Protein AF-G9KV97-F1 (afdb_monomer)

Organism: Mustela putorius furo (NCBI:txid9669)

Sequence (91 aa):
WQVTDMNRLHRFLCFGSEGGTYYIKEQKLGLENAEALIRLIEDGRGCEVIQEIKSFSQEGRTAKQEPMLFALAICSQCSDICSQCSDISTK

pLDDT: mean 89.25, std 14.86, range [38.44, 98.31]

Mean predicted aligned error: 4.91 Å

InterPro domains:
  IPR008858 TROVE domain [PS50988] (1-91)
  IPR036465 von Willebrand factor A-like domain superfamily [G3DSA:3.40.50.410] (4-87)
  IPR037214 TROVE domain superfamily [SSF140864] (1-80)
  IPR040322 RNA-binding protein RO60 [PTHR14202] (1-81)

Structure (mmCIF, N/CA/C/O backbone):
data_AF-G9KV97-F1
#
_entry.id   AF-G9KV97-F1
#
loop_
_atom_site.group_PDB
_atom_site.id
_atom_site.type_symbol
_atom_site.label_atom_id
_atom_site.label_alt_id
_atom_site.label_comp_id
_atom_site.label_asym_id
_atom_site.label_entity_id
_atom_site.label_seq_id
_atom_site.pdbx_PDB_ins_code
_atom_site.Cartn_x
_atom_site.Cartn_y
_atom_site.Cartn_z
_atom_site.occupancy
_atom_site.B_iso_or_equiv
_atom_site.auth_seq_id
_atom_site.auth_comp_id
_atom_site.auth_asym_id
_atom_site.auth_atom_id
_atom_site.pdbx_PDB_model_num
ATOM 1 N N . TRP A 1 1 ? -7.942 -8.937 -14.419 1.00 75.81 1 TRP A N 1
ATOM 2 C CA . TRP A 1 1 ? -8.697 -8.148 -13.425 1.00 75.81 1 TRP A CA 1
ATOM 3 C C . TRP A 1 1 ? -7.747 -7.253 -12.651 1.00 75.81 1 TRP A C 1
ATOM 5 O O . TRP A 1 1 ? -6.603 -7.650 -12.452 1.00 75.81 1 TRP A O 1
ATOM 15 N N . GLN A 1 2 ? -8.206 -6.066 -12.251 1.00 90.00 2 GLN A N 1
ATOM 16 C CA . GLN A 1 2 ? -7.457 -5.179 -11.359 1.00 90.00 2 GLN A CA 1
ATOM 17 C C . GLN A 1 2 ? -7.346 -5.834 -9.974 1.00 90.00 2 GLN A C 1
ATOM 19 O O . GLN A 1 2 ? -8.297 -6.458 -9.505 1.00 90.00 2 GLN A O 1
ATOM 24 N N . VAL A 1 3 ? -6.183 -5.725 -9.336 1.00 94.94 3 VAL A N 1
ATOM 25 C CA . VAL A 1 3 ? -5.972 -6.217 -7.966 1.00 94.94 3 VAL A CA 1
ATOM 26 C C . VAL A 1 3 ? -6.595 -5.229 -6.981 1.00 94.94 3 VAL A C 1
ATOM 28 O O . VAL A 1 3 ? -6.558 -4.027 -7.224 1.00 94.94 3 VAL A O 1
ATOM 31 N N . THR A 1 4 ? -7.171 -5.728 -5.885 1.00 97.31 4 THR A N 1
ATOM 32 C CA . THR A 1 4 ? -7.731 -4.879 -4.822 1.00 97.31 4 THR A CA 1
ATOM 33 C C . THR A 1 4 ? -6.639 -4.055 -4.142 1.00 97.31 4 THR A C 1
ATOM 35 O O . THR A 1 4 ? -5.495 -4.505 -4.041 1.00 97.31 4 THR A O 1
ATOM 38 N N . ASP A 1 5 ? -6.985 -2.880 -3.617 1.00 97.94 5 ASP A N 1
ATOM 39 C CA . ASP A 1 5 ? -5.994 -2.007 -2.976 1.00 97.94 5 ASP A CA 1
ATOM 40 C C . ASP A 1 5 ? -5.343 -2.666 -1.744 1.00 97.94 5 ASP A C 1
ATOM 42 O O . ASP A 1 5 ? -4.145 -2.506 -1.534 1.00 97.94 5 ASP A O 1
ATOM 46 N N . MET A 1 6 ? -6.063 -3.519 -1.002 1.00 97.75 6 MET A N 1
ATOM 47 C CA . MET A 1 6 ? -5.483 -4.267 0.128 1.00 97.75 6 MET A CA 1
ATOM 48 C C . MET A 1 6 ? -4.422 -5.284 -0.322 1.00 97.75 6 MET A C 1
ATOM 50 O O . MET A 1 6 ? -3.321 -5.340 0.218 1.00 97.75 6 MET A O 1
ATOM 54 N N . ASN A 1 7 ? -4.700 -6.040 -1.388 1.00 97.81 7 ASN A N 1
ATOM 55 C CA . ASN A 1 7 ? -3.703 -6.943 -1.965 1.00 97.81 7 ASN A CA 1
ATOM 56 C C . ASN A 1 7 ? -2.523 -6.167 -2.570 1.00 97.81 7 ASN A C 1
ATOM 58 O O . ASN A 1 7 ? -1.399 -6.673 -2.621 1.00 97.81 7 ASN A O 1
ATOM 62 N N . ARG A 1 8 ? -2.760 -4.941 -3.051 1.00 97.81 8 ARG A N 1
ATOM 63 C CA . ARG A 1 8 ? -1.697 -4.052 -3.519 1.00 97.81 8 ARG A CA 1
ATOM 64 C C . ARG A 1 8 ? -0.821 -3.568 -2.363 1.00 97.81 8 ARG A C 1
ATOM 66 O O . ARG A 1 8 ? 0.398 -3.603 -2.513 1.00 97.81 8 ARG A O 1
ATOM 73 N N . LEU A 1 9 ? -1.410 -3.212 -1.221 1.00 97.94 9 LEU A N 1
ATOM 74 C CA . LEU A 1 9 ? -0.682 -2.897 0.009 1.00 97.94 9 LEU A CA 1
ATOM 75 C C . LEU A 1 9 ? 0.222 -4.062 0.420 1.00 97.94 9 LEU A C 1
ATOM 77 O O . LEU A 1 9 ? 1.417 -3.857 0.595 1.00 97.94 9 LEU A O 1
ATOM 81 N N . HIS A 1 10 ? -0.291 -5.295 0.483 1.00 97.62 10 HIS A N 1
ATOM 82 C CA . HIS A 1 10 ? 0.537 -6.465 0.814 1.00 97.62 10 HIS A CA 1
ATOM 83 C C . HIS A 1 10 ? 1.733 -6.630 -0.126 1.00 97.62 10 HIS A C 1
ATOM 85 O O . HIS A 1 10 ? 2.849 -6.880 0.323 1.00 97.62 10 HIS A O 1
ATOM 91 N N . ARG A 1 11 ? 1.531 -6.441 -1.436 1.00 97.44 11 ARG A N 1
ATOM 92 C CA . ARG A 1 11 ? 2.632 -6.478 -2.413 1.00 97.44 11 ARG A CA 1
ATOM 93 C C . ARG A 1 11 ? 3.643 -5.371 -2.168 1.00 97.44 11 ARG A C 1
ATOM 95 O O . ARG A 1 11 ? 4.839 -5.627 -2.250 1.00 97.44 11 ARG A O 1
ATOM 102 N N . PHE A 1 12 ? 3.171 -4.166 -1.873 1.00 98.00 12 PHE A N 1
ATOM 103 C CA . PHE A 1 12 ? 4.043 -3.049 -1.556 1.00 98.00 12 PHE A CA 1
ATOM 104 C C . PHE A 1 12 ? 4.860 -3.315 -0.284 1.00 98.00 12 PHE A C 1
ATOM 106 O O . PHE A 1 12 ? 6.065 -3.099 -0.300 1.00 98.00 12 PHE A O 1
ATOM 113 N N . LEU A 1 13 ? 4.260 -3.873 0.772 1.00 97.56 13 LEU A N 1
ATOM 114 C CA . LEU A 1 13 ? 4.980 -4.249 1.994 1.00 97.56 13 LEU A CA 1
ATOM 115 C C . LEU A 1 13 ? 6.065 -5.308 1.734 1.00 97.56 13 LEU A C 1
ATOM 117 O O . LEU A 1 13 ? 7.146 -5.232 2.314 1.00 97.56 13 LEU A O 1
ATOM 121 N N . CYS A 1 14 ? 5.812 -6.271 0.843 1.00 96.19 14 CYS A N 1
ATOM 122 C CA . CYS A 1 14 ? 6.790 -7.310 0.508 1.00 96.19 14 CYS A CA 1
ATOM 123 C C . CYS A 1 14 ? 7.914 -6.828 -0.421 1.00 96.19 14 CYS A C 1
ATOM 125 O O . CYS A 1 14 ? 9.071 -7.187 -0.210 1.00 96.19 14 CYS A O 1
ATOM 127 N N . PHE A 1 15 ? 7.576 -6.072 -1.470 1.00 96.19 15 PHE A N 1
ATOM 128 C CA . PHE A 1 15 ? 8.486 -5.783 -2.587 1.00 96.19 15 PHE A CA 1
ATOM 129 C C . PHE A 1 15 ? 8.960 -4.329 -2.652 1.00 96.19 15 PHE A C 1
ATOM 131 O O . PHE A 1 15 ? 9.945 -4.040 -3.325 1.00 96.19 15 PHE A O 1
ATOM 138 N N . GLY A 1 16 ? 8.278 -3.409 -1.972 1.00 96.56 16 GLY A N 1
ATOM 139 C CA . GLY A 1 16 ? 8.507 -1.978 -2.117 1.00 96.56 16 GLY A CA 1
ATOM 140 C C . GLY A 1 16 ? 8.229 -1.475 -3.534 1.00 96.56 16 GLY A C 1
ATOM 141 O O . GLY A 1 16 ? 7.423 -2.036 -4.279 1.00 96.56 16 GLY A O 1
ATOM 142 N N . SER A 1 17 ? 8.888 -0.375 -3.892 1.00 97.69 17 SER A N 1
ATOM 143 C CA . SER A 1 17 ? 8.828 0.213 -5.237 1.00 97.69 17 SER A CA 1
ATOM 144 C C . SER A 1 17 ? 10.198 0.546 -5.832 1.00 97.69 17 SER A C 1
ATOM 146 O O . SER A 1 17 ? 10.246 1.029 -6.962 1.00 97.69 17 SER A O 1
ATOM 148 N N . GLU A 1 18 ? 11.286 0.300 -5.094 1.00 96.81 18 GLU A N 1
ATOM 149 C CA . GLU A 1 18 ? 12.671 0.539 -5.524 1.00 96.81 18 GLU A CA 1
ATOM 150 C C . GLU A 1 18 ? 12.985 -0.229 -6.817 1.00 96.81 18 GLU A C 1
ATOM 152 O O . GLU A 1 18 ? 12.615 -1.393 -6.966 1.00 96.81 18 GLU A O 1
ATOM 157 N N . GLY A 1 19 ? 13.629 0.431 -7.779 1.00 95.50 19 GLY A N 1
ATOM 158 C CA . GLY A 1 19 ? 13.924 -0.115 -9.106 1.00 95.50 19 GLY A CA 1
ATOM 159 C C . GLY A 1 19 ? 12.712 -0.204 -10.041 1.00 95.50 19 GLY A C 1
ATOM 160 O O . GLY A 1 19 ? 12.878 -0.416 -11.243 1.00 95.50 19 GLY A O 1
ATOM 161 N N . GLY A 1 20 ? 11.495 0.010 -9.532 1.00 96.38 20 GLY A N 1
ATOM 162 C CA . GLY A 1 20 ? 10.263 -0.135 -10.295 1.00 96.38 20 GLY A CA 1
ATOM 163 C C . GLY A 1 20 ? 10.000 -1.579 -10.733 1.00 96.38 20 GLY A C 1
ATOM 164 O O . GLY A 1 20 ? 10.349 -2.549 -10.069 1.00 96.38 20 GLY A O 1
ATOM 165 N N . THR A 1 21 ? 9.349 -1.726 -11.881 1.00 96.81 21 THR A N 1
ATOM 166 C CA . THR A 1 21 ? 9.209 -3.003 -12.590 1.00 96.81 21 THR A CA 1
ATOM 167 C C . THR A 1 21 ? 9.745 -2.858 -14.008 1.00 96.81 21 THR A C 1
ATOM 169 O O . THR A 1 21 ? 10.033 -1.752 -14.463 1.00 96.81 21 THR A O 1
ATOM 172 N N . TYR A 1 22 ? 9.782 -3.959 -14.759 1.00 97.81 22 TYR A N 1
ATOM 173 C CA . TYR A 1 22 ? 10.124 -3.926 -16.183 1.00 97.81 22 TYR A CA 1
ATOM 174 C C . TYR A 1 22 ? 9.278 -2.917 -16.994 1.00 97.81 22 TYR A C 1
ATOM 176 O O . TYR A 1 22 ? 9.775 -2.320 -17.943 1.00 97.81 22 TYR A O 1
ATOM 184 N N . TYR A 1 23 ? 8.015 -2.693 -16.606 1.00 97.56 23 TYR A N 1
ATOM 185 C CA . TYR A 1 23 ? 7.077 -1.835 -17.345 1.00 97.56 23 TYR A CA 1
ATOM 186 C C . TYR A 1 23 ? 6.818 -0.470 -16.690 1.00 97.56 23 TYR A C 1
ATOM 188 O O . TYR A 1 23 ? 6.331 0.447 -17.351 1.00 97.56 23 TYR A O 1
ATOM 196 N N . ILE A 1 24 ? 7.094 -0.324 -15.392 1.00 97.62 24 ILE A N 1
ATOM 197 C CA . ILE A 1 24 ? 6.705 0.850 -14.599 1.00 97.62 24 ILE A CA 1
ATOM 198 C C . ILE A 1 24 ? 7.932 1.383 -13.871 1.00 97.62 24 ILE A C 1
ATOM 200 O O . ILE A 1 24 ? 8.535 0.673 -13.074 1.00 97.62 24 ILE A O 1
ATOM 204 N N . LYS A 1 25 ? 8.274 2.652 -14.109 1.00 98.19 25 LYS A N 1
ATOM 205 C CA . LYS A 1 25 ? 9.385 3.323 -13.421 1.00 98.19 25 LYS A CA 1
ATOM 206 C C . LYS A 1 25 ? 9.123 3.442 -11.917 1.00 98.19 25 LYS A C 1
ATOM 208 O O . LYS A 1 25 ? 7.981 3.644 -11.512 1.00 98.19 25 LYS A O 1
ATOM 213 N N . GLU A 1 26 ? 10.196 3.420 -11.130 1.00 97.69 26 GLU A N 1
ATOM 214 C CA . GLU A 1 26 ? 10.191 3.521 -9.661 1.00 97.69 26 GLU A CA 1
ATOM 215 C C . GLU A 1 26 ? 9.251 4.609 -9.120 1.00 97.69 26 GLU A C 1
ATOM 217 O O . GLU A 1 26 ? 8.328 4.300 -8.370 1.00 97.69 26 GLU A O 1
ATOM 222 N N . GLN A 1 27 ? 9.415 5.862 -9.559 1.00 97.56 27 GLN A N 1
ATOM 223 C CA . GLN A 1 27 ? 8.596 6.984 -9.080 1.00 97.56 27 GLN A CA 1
ATOM 224 C C . GLN A 1 27 ? 7.096 6.759 -9.325 1.00 97.56 27 GLN A C 1
ATOM 226 O O . GLN A 1 27 ? 6.274 7.012 -8.448 1.00 97.56 27 GLN A O 1
ATOM 231 N N . LYS A 1 28 ? 6.740 6.259 -10.516 1.00 98.12 28 LYS A N 1
ATOM 232 C CA . LYS A 1 28 ? 5.346 5.984 -10.876 1.00 98.12 28 LYS A CA 1
ATOM 233 C C . LYS A 1 28 ? 4.791 4.830 -10.043 1.00 98.12 28 LYS A C 1
ATOM 235 O O . LYS A 1 28 ? 3.685 4.935 -9.535 1.00 98.12 28 LYS A O 1
ATOM 240 N N . LEU A 1 29 ? 5.563 3.759 -9.867 1.00 98.31 29 LEU A N 1
ATOM 241 C CA . LEU A 1 29 ? 5.145 2.615 -9.060 1.00 98.31 29 LEU A CA 1
ATOM 242 C C . LEU A 1 29 ? 4.917 3.010 -7.594 1.00 98.31 29 LEU A C 1
ATOM 244 O O . LEU A 1 29 ? 3.924 2.598 -7.000 1.00 98.31 29 LEU A O 1
ATOM 248 N N . GLY A 1 30 ? 5.813 3.827 -7.033 1.00 97.88 30 GLY A N 1
ATOM 249 C CA . GLY A 1 30 ? 5.671 4.375 -5.685 1.00 97.88 30 GLY A CA 1
ATOM 250 C C . GLY A 1 30 ? 4.401 5.211 -5.537 1.00 97.88 30 GLY A C 1
ATOM 251 O O . GLY A 1 30 ? 3.632 4.981 -4.606 1.00 97.88 30 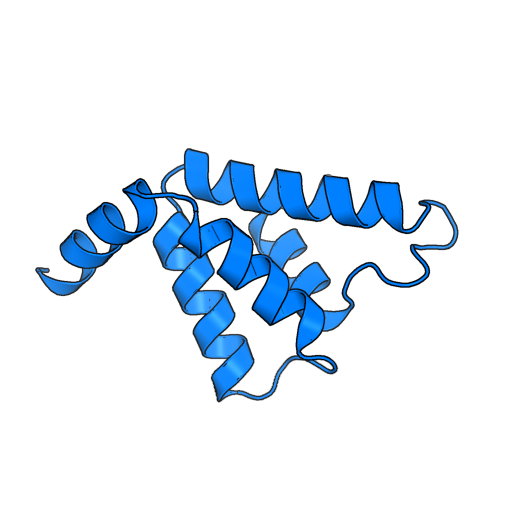GLY A O 1
ATOM 252 N N . LEU A 1 31 ? 4.134 6.110 -6.492 1.00 98.06 31 LEU A N 1
ATOM 253 C CA . LEU A 1 31 ? 2.917 6.925 -6.497 1.00 98.06 31 LEU A CA 1
ATOM 254 C C . LEU A 1 31 ? 1.654 6.060 -6.561 1.00 98.06 31 LEU A C 1
ATOM 256 O O . LEU A 1 31 ? 0.764 6.221 -5.736 1.00 98.06 31 LEU A O 1
ATOM 260 N N . GLU A 1 32 ? 1.593 5.089 -7.473 1.00 97.81 32 GLU A N 1
ATOM 261 C CA . GLU A 1 32 ? 0.410 4.235 -7.609 1.00 97.81 32 GLU A CA 1
ATOM 262 C C . GLU A 1 32 ? 0.143 3.371 -6.357 1.00 97.81 32 GLU A C 1
ATOM 264 O O . GLU A 1 32 ? -1.009 3.029 -6.066 1.00 97.81 32 GLU A O 1
ATOM 269 N N . ASN A 1 33 ? 1.193 2.990 -5.619 1.00 97.94 33 ASN A N 1
ATOM 270 C CA . ASN A 1 33 ? 1.060 2.293 -4.338 1.00 97.94 33 ASN A CA 1
ATOM 271 C C . ASN A 1 33 ? 0.594 3.244 -3.224 1.00 97.94 33 ASN A C 1
ATOM 273 O O . ASN A 1 33 ? -0.268 2.864 -2.433 1.00 97.94 33 ASN A O 1
ATOM 277 N N . ALA A 1 34 ? 1.107 4.477 -3.185 1.00 97.50 34 ALA A N 1
ATOM 278 C CA . ALA A 1 34 ? 0.658 5.500 -2.242 1.00 97.50 34 ALA A CA 1
ATOM 279 C C . ALA A 1 34 ? -0.817 5.868 -2.466 1.00 97.50 34 ALA A C 1
ATOM 281 O O . ALA A 1 34 ? -1.586 5.914 -1.514 1.00 97.50 34 ALA A O 1
ATOM 282 N N . GLU A 1 35 ? -1.243 6.041 -3.718 1.00 97.44 35 GLU A N 1
ATOM 283 C CA . GLU A 1 35 ? -2.643 6.306 -4.068 1.00 97.44 35 GLU A CA 1
ATOM 284 C C . GLU 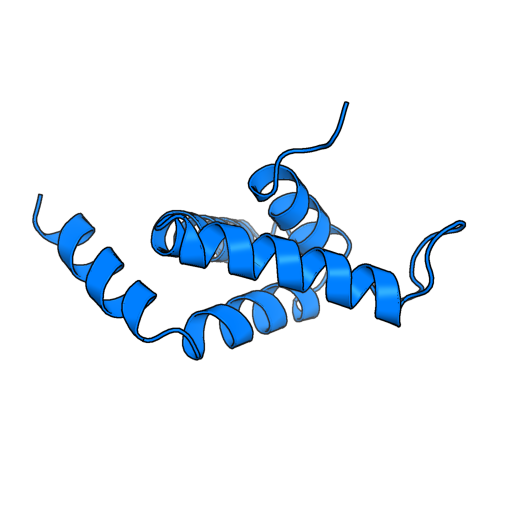A 1 35 ? -3.575 5.169 -3.633 1.00 97.44 35 GLU A C 1
ATOM 286 O O . GLU A 1 35 ? -4.682 5.423 -3.173 1.00 97.44 35 GLU A O 1
ATOM 291 N N . ALA A 1 36 ? -3.141 3.910 -3.754 1.00 97.62 36 ALA A N 1
ATOM 292 C CA . ALA A 1 36 ? -3.913 2.773 -3.251 1.00 97.62 36 ALA A CA 1
ATOM 293 C C . ALA A 1 36 ? -4.056 2.790 -1.728 1.00 97.62 36 ALA A C 1
ATOM 295 O O . ALA A 1 36 ? -5.123 2.475 -1.208 1.00 97.62 36 ALA A O 1
ATOM 296 N N . LEU A 1 37 ? -2.999 3.186 -1.020 1.00 96.25 37 LEU A N 1
ATOM 297 C CA . LEU A 1 37 ? -3.042 3.337 0.428 1.00 96.25 37 LEU A CA 1
ATOM 298 C C . LEU A 1 37 ? -3.980 4.472 0.852 1.00 96.25 37 LEU A C 1
ATOM 300 O O . LEU A 1 37 ? -4.771 4.293 1.772 1.00 96.25 37 LEU A O 1
ATOM 304 N N . ILE A 1 38 ? -3.924 5.609 0.155 1.00 95.50 38 ILE A N 1
ATOM 305 C CA . ILE A 1 38 ? -4.803 6.758 0.396 1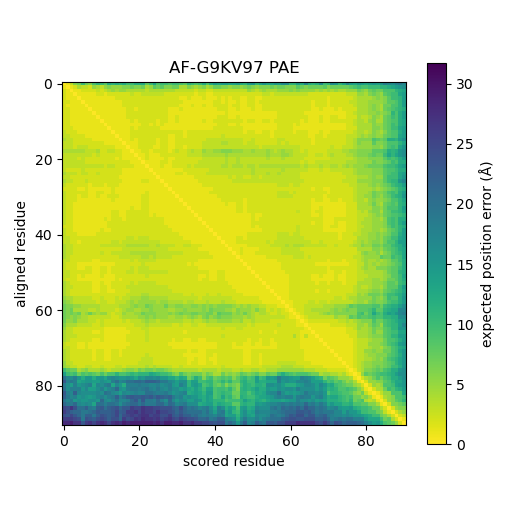.00 95.50 38 ILE A CA 1
ATOM 306 C C . ILE A 1 38 ? -6.264 6.369 0.161 1.00 95.50 38 ILE A C 1
ATOM 308 O O . ILE A 1 38 ? -7.082 6.608 1.041 1.00 95.50 38 ILE A O 1
ATOM 312 N N . ARG A 1 39 ? -6.584 5.671 -0.941 1.00 95.81 39 ARG A N 1
ATOM 313 C CA . ARG A 1 39 ? -7.948 5.172 -1.195 1.00 95.81 39 ARG A CA 1
ATOM 314 C C . ARG A 1 39 ? -8.468 4.284 -0.068 1.00 95.81 39 ARG A C 1
ATOM 316 O O . ARG A 1 39 ? -9.595 4.462 0.369 1.00 95.81 39 ARG A O 1
ATOM 323 N N . LEU A 1 40 ? -7.645 3.372 0.460 1.00 95.69 40 LEU A N 1
ATOM 324 C CA . LEU A 1 40 ? -8.046 2.545 1.607 1.00 95.69 40 LEU A CA 1
ATOM 325 C C . LEU A 1 40 ? -8.374 3.386 2.847 1.00 95.69 40 LEU A C 1
ATOM 327 O O . LEU A 1 40 ? -9.299 3.054 3.584 1.00 95.69 40 LEU 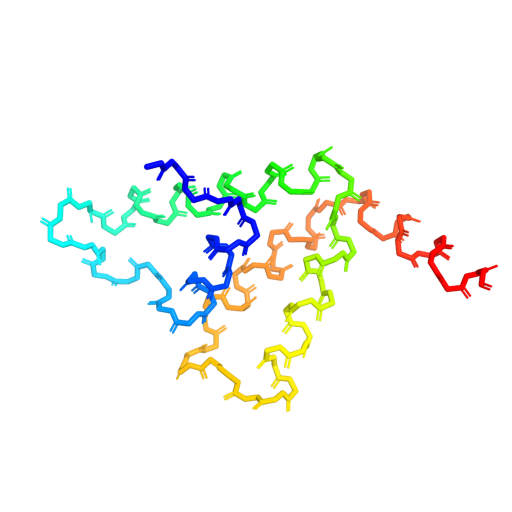A O 1
ATOM 331 N N . ILE A 1 41 ? -7.614 4.451 3.094 1.00 93.75 41 ILE A N 1
ATOM 332 C CA . ILE A 1 41 ? -7.842 5.348 4.229 1.00 93.75 41 ILE A CA 1
ATOM 333 C C . ILE A 1 41 ? -9.130 6.157 4.023 1.00 93.75 41 ILE A C 1
ATOM 335 O O . ILE A 1 41 ? -9.954 6.222 4.935 1.00 93.75 41 ILE A O 1
ATOM 339 N N . GLU A 1 42 ? -9.321 6.721 2.829 1.00 92.25 42 GLU A N 1
ATOM 340 C CA . GLU A 1 42 ? -10.518 7.481 2.441 1.00 92.25 42 GLU A CA 1
ATOM 341 C C . GLU A 1 42 ? -11.790 6.618 2.484 1.00 92.25 42 GLU A C 1
ATOM 343 O O . GLU A 1 42 ? -12.838 7.091 2.919 1.00 92.25 42 GLU A O 1
ATOM 348 N N . ASP A 1 43 ? -11.682 5.329 2.148 1.00 93.44 43 ASP A N 1
ATOM 349 C CA . ASP A 1 43 ? -12.761 4.337 2.248 1.00 93.44 43 ASP A CA 1
ATOM 350 C C . ASP A 1 43 ? -13.065 3.903 3.702 1.00 93.44 43 ASP A C 1
ATOM 352 O O . ASP A 1 43 ? -13.868 2.996 3.933 1.00 93.44 43 ASP A O 1
ATOM 356 N N . GLY A 1 44 ? -12.419 4.510 4.705 1.00 90.75 44 GLY A N 1
ATOM 357 C CA . GLY A 1 44 ? -12.632 4.210 6.125 1.00 90.75 44 GLY A CA 1
ATOM 358 C C . GLY A 1 44 ? -11.951 2.927 6.610 1.00 90.75 44 GLY A C 1
ATOM 359 O O . GLY A 1 44 ? -12.270 2.421 7.685 1.00 90.75 44 GLY A O 1
ATOM 360 N N . ARG A 1 45 ? -11.002 2.387 5.838 1.00 93.50 45 ARG A N 1
ATOM 361 C CA . ARG A 1 45 ? -10.281 1.141 6.148 1.00 93.50 45 ARG A CA 1
ATOM 362 C C . ARG A 1 45 ? -8.894 1.394 6.740 1.00 93.50 45 ARG A C 1
ATOM 364 O O . ARG A 1 45 ? -8.051 0.496 6.759 1.00 93.50 45 ARG A O 1
ATOM 371 N N . GLY A 1 46 ? -8.643 2.600 7.254 1.00 93.38 46 GLY A N 1
ATOM 372 C CA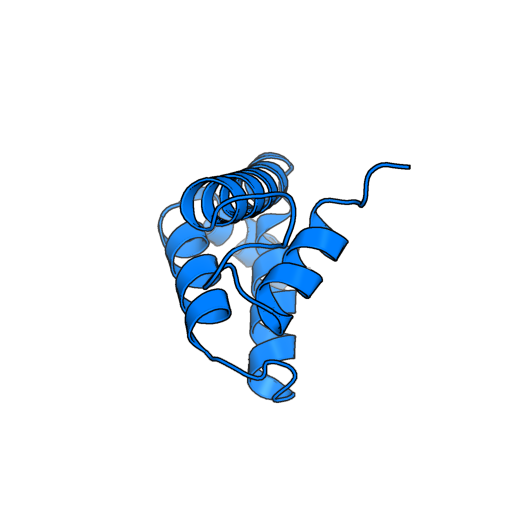 . GLY A 1 46 ? -7.349 2.988 7.824 1.00 93.38 46 GLY A CA 1
ATOM 373 C C . GLY A 1 46 ? -6.895 2.078 8.972 1.00 93.38 46 GLY A C 1
ATOM 374 O O . GLY A 1 46 ? -5.720 1.729 9.063 1.00 93.38 46 GLY A O 1
ATOM 375 N N . CYS A 1 47 ? -7.820 1.610 9.809 1.00 91.88 47 CYS A N 1
ATOM 376 C CA . CYS A 1 47 ? -7.478 0.699 10.903 1.00 91.88 47 CYS A CA 1
ATOM 377 C C . CYS A 1 47 ? -7.122 -0.713 10.443 1.00 91.88 47 CYS A C 1
ATOM 379 O O . CYS A 1 47 ? -6.219 -1.323 11.014 1.00 91.88 47 CYS A O 1
ATOM 381 N N . GLU A 1 48 ? -7.770 -1.214 9.388 1.00 94.44 48 GLU A N 1
ATOM 382 C CA . GLU A 1 48 ? -7.365 -2.476 8.761 1.00 94.44 48 GLU A CA 1
ATOM 383 C C . GLU A 1 48 ? -5.935 -2.361 8.221 1.00 94.44 48 GLU A C 1
ATOM 385 O O . GLU A 1 48 ? -5.108 -3.233 8.469 1.00 94.44 48 GLU A O 1
ATOM 390 N N . VAL A 1 49 ? -5.610 -1.244 7.560 1.00 95.88 49 VAL A N 1
ATOM 391 C CA . VAL A 1 49 ? -4.259 -0.960 7.051 1.00 95.88 49 VAL A CA 1
ATOM 392 C C . VAL A 1 49 ? -3.214 -0.969 8.172 1.00 95.88 49 VAL A C 1
ATOM 394 O O . VAL A 1 49 ? -2.187 -1.636 8.042 1.00 95.88 49 VAL A O 1
ATOM 397 N N . ILE A 1 50 ? -3.461 -0.262 9.281 1.00 94.81 50 ILE A N 1
ATOM 398 C CA . ILE A 1 50 ? -2.541 -0.236 10.431 1.00 94.81 50 ILE A CA 1
ATOM 399 C C . ILE A 1 50 ? -2.365 -1.633 11.032 1.00 94.81 50 ILE A C 1
ATOM 401 O O . ILE A 1 50 ? -1.245 -2.018 11.376 1.00 94.81 50 ILE A O 1
ATOM 405 N N . GLN A 1 51 ? -3.448 -2.402 11.140 1.00 94.88 51 GLN A N 1
ATOM 406 C CA . GLN A 1 51 ? -3.401 -3.760 11.670 1.00 94.88 51 GLN A CA 1
ATOM 407 C C . GLN A 1 51 ? -2.583 -4.695 10.769 1.00 94.88 51 GLN A C 1
ATOM 409 O O . GLN A 1 51 ? -1.771 -5.470 11.276 1.00 94.88 51 GLN A O 1
ATOM 414 N N . GLU A 1 52 ? -2.730 -4.585 9.449 1.00 96.25 52 GLU A N 1
ATOM 415 C CA . GLU A 1 52 ? -1.918 -5.331 8.484 1.00 96.25 52 GLU A CA 1
ATOM 416 C C . GLU A 1 52 ? -0.439 -4.938 8.570 1.00 96.25 52 GLU A C 1
ATOM 418 O O . GLU A 1 52 ? 0.426 -5.805 8.674 1.00 96.25 52 GLU A O 1
ATOM 423 N N . ILE A 1 53 ? -0.129 -3.638 8.622 1.00 95.44 53 ILE A N 1
ATOM 424 C CA . ILE A 1 53 ? 1.247 -3.150 8.802 1.00 95.44 53 ILE A CA 1
ATOM 425 C C . ILE A 1 53 ? 1.865 -3.725 10.088 1.00 95.44 53 ILE A C 1
ATOM 427 O O . ILE A 1 53 ? 3.001 -4.209 10.075 1.00 95.44 53 ILE A O 1
ATOM 431 N N . LYS A 1 54 ? 1.109 -3.722 11.192 1.00 94.69 54 LYS A N 1
ATOM 432 C CA . LYS A 1 54 ? 1.535 -4.285 12.477 1.00 94.69 54 LYS A CA 1
ATOM 433 C C . LYS A 1 54 ? 1.770 -5.795 12.394 1.00 94.69 54 LYS A C 1
ATOM 435 O O . LYS A 1 54 ? 2.803 -6.254 12.878 1.00 94.69 54 LYS A O 1
ATOM 440 N N . SER A 1 55 ? 0.861 -6.552 11.775 1.00 95.69 55 SER A N 1
ATOM 441 C CA . SER A 1 55 ? 1.014 -8.001 11.566 1.00 95.69 55 SER A CA 1
ATOM 442 C C . SER A 1 55 ? 2.278 -8.303 10.758 1.00 95.69 55 SER A C 1
ATOM 444 O O . SER A 1 55 ? 3.124 -9.072 11.209 1.00 95.69 55 SER A O 1
ATOM 446 N N . PHE A 1 56 ? 2.494 -7.614 9.633 1.00 95.81 56 PHE A N 1
ATOM 447 C CA . PHE A 1 56 ? 3.692 -7.792 8.808 1.00 95.81 56 PHE A CA 1
ATOM 448 C C . PHE A 1 56 ? 4.991 -7.466 9.558 1.00 95.81 56 PHE A C 1
ATOM 450 O O . PHE A 1 56 ? 5.999 -8.146 9.352 1.00 95.81 56 PHE A O 1
ATOM 457 N N . SER A 1 57 ? 4.962 -6.458 10.436 1.00 92.88 57 SER A N 1
ATOM 458 C CA . SER A 1 57 ? 6.088 -6.093 11.300 1.00 92.88 57 SER A CA 1
ATOM 459 C C . SER A 1 57 ? 6.398 -7.170 12.339 1.00 92.88 57 SER A C 1
ATOM 461 O O . SER A 1 57 ? 7.536 -7.625 12.437 1.00 92.88 57 SER A O 1
ATOM 463 N N . GLN A 1 58 ? 5.385 -7.617 13.086 1.00 94.25 58 GLN A N 1
ATOM 464 C CA . GLN A 1 58 ? 5.547 -8.582 14.177 1.00 94.25 58 GLN A CA 1
ATOM 465 C C . GLN A 1 58 ? 5.904 -9.984 13.676 1.00 94.25 58 GLN A C 1
ATOM 467 O O . GLN A 1 58 ? 6.685 -10.687 14.313 1.00 94.25 58 GLN A O 1
ATOM 472 N N . GLU A 1 59 ? 5.354 -10.381 12.530 1.00 95.00 59 GLU A N 1
ATOM 473 C CA . GLU A 1 59 ? 5.595 -11.686 11.910 1.00 95.00 59 GLU A CA 1
ATOM 474 C C . GLU A 1 59 ? 6.872 -11.710 11.054 1.00 95.00 59 GLU A C 1
ATOM 476 O O . GLU A 1 59 ? 7.259 -12.770 10.566 1.00 95.00 59 GLU A O 1
ATOM 481 N N . GLY A 1 60 ? 7.528 -10.561 10.838 1.00 91.25 60 GLY A N 1
ATOM 482 C CA . GLY A 1 60 ? 8.738 -10.472 10.017 1.00 91.25 60 GLY A CA 1
ATOM 483 C C . GLY A 1 60 ? 8.502 -10.837 8.547 1.00 91.25 60 GLY A C 1
ATOM 484 O O . GLY A 1 60 ? 9.363 -11.436 7.906 1.00 91.25 60 GLY A O 1
ATOM 485 N N . ARG A 1 61 ? 7.322 -10.510 8.005 1.00 89.44 61 ARG A N 1
ATOM 486 C CA . ARG A 1 61 ? 6.894 -10.915 6.650 1.00 89.44 61 ARG A CA 1
ATOM 487 C C . ARG A 1 61 ? 7.421 -10.022 5.529 1.00 89.44 61 ARG A C 1
ATOM 489 O O . ARG A 1 61 ? 7.177 -10.311 4.358 1.00 89.44 61 ARG A O 1
ATOM 496 N N . THR A 1 62 ? 8.126 -8.946 5.865 1.00 89.19 62 THR A N 1
ATOM 497 C CA . THR A 1 62 ? 8.743 -8.033 4.898 1.00 89.19 62 THR A CA 1
ATOM 498 C C . THR A 1 62 ? 10.243 -8.295 4.783 1.00 89.19 62 THR A C 1
ATOM 500 O O . THR A 1 62 ? 10.930 -8.506 5.779 1.00 89.19 62 THR A O 1
ATOM 503 N N . ALA A 1 63 ? 10.779 -8.250 3.560 1.00 89.75 63 ALA A N 1
ATOM 504 C CA . ALA A 1 63 ? 12.225 -8.367 3.339 1.00 89.75 63 ALA A CA 1
ATOM 505 C C . ALA A 1 63 ? 12.981 -7.077 3.711 1.00 89.75 63 ALA A C 1
ATOM 507 O O . ALA A 1 63 ? 14.170 -7.108 4.022 1.00 89.75 63 ALA A O 1
ATOM 508 N N . LYS A 1 64 ? 12.281 -5.940 3.652 1.00 92.38 64 LYS A N 1
ATOM 509 C CA . LYS A 1 64 ? 12.783 -4.579 3.850 1.00 92.38 64 LYS A CA 1
ATOM 510 C C . LYS A 1 64 ? 11.801 -3.792 4.721 1.00 92.38 64 LYS A C 1
ATOM 512 O O . LYS A 1 64 ? 10.601 -4.071 4.705 1.00 92.38 64 LYS A O 1
ATOM 517 N N . GLN A 1 65 ? 12.300 -2.838 5.504 1.00 93.88 65 GLN A N 1
ATOM 518 C CA . GLN A 1 65 ? 11.472 -2.061 6.443 1.00 93.88 65 GLN A CA 1
ATOM 519 C C . GLN A 1 65 ? 10.950 -0.763 5.816 1.00 93.88 65 GLN A C 1
ATOM 521 O O . GLN A 1 65 ? 9.926 -0.233 6.237 1.00 93.88 65 GLN A O 1
ATOM 526 N N . GLU A 1 66 ? 11.613 -0.268 4.775 1.00 96.62 66 GLU A N 1
ATOM 527 C CA . GLU A 1 66 ? 11.317 0.994 4.102 1.00 96.62 66 GLU A CA 1
ATOM 528 C C . GLU A 1 66 ? 9.865 1.084 3.596 1.00 96.62 66 GLU A C 1
ATOM 530 O O . GLU A 1 66 ? 9.224 2.100 3.871 1.00 96.62 66 GLU A O 1
ATOM 535 N N . PRO A 1 67 ? 9.280 0.055 2.940 1.00 96.75 67 PRO A N 1
ATOM 536 C CA . PRO A 1 67 ? 7.890 0.130 2.482 1.00 96.75 67 PRO A CA 1
ATOM 537 C C . PRO A 1 67 ? 6.894 0.215 3.642 1.00 96.75 67 PRO A C 1
ATOM 539 O O . PRO A 1 67 ? 5.893 0.925 3.562 1.00 96.75 67 PRO A O 1
ATOM 542 N N . MET A 1 68 ? 7.188 -0.478 4.744 1.00 95.94 68 MET A N 1
ATOM 543 C CA . MET A 1 68 ? 6.364 -0.463 5.948 1.00 95.94 68 MET A CA 1
ATOM 544 C C . MET A 1 68 ? 6.399 0.909 6.624 1.00 95.94 68 MET A C 1
ATOM 546 O O . MET A 1 68 ? 5.349 1.475 6.922 1.00 95.94 68 MET A O 1
ATOM 550 N N . LEU A 1 69 ? 7.597 1.467 6.823 1.00 96.06 69 LEU A N 1
ATOM 551 C CA . LEU A 1 69 ? 7.775 2.794 7.415 1.00 96.06 69 LEU A CA 1
ATOM 552 C C . LEU A 1 69 ? 7.131 3.884 6.554 1.00 96.06 69 LEU A C 1
ATOM 554 O O . LEU A 1 69 ? 6.500 4.791 7.089 1.00 96.06 69 LEU A O 1
ATOM 558 N N . PHE A 1 70 ? 7.229 3.772 5.228 1.00 96.69 70 PHE A N 1
ATOM 559 C CA . PHE A 1 70 ? 6.557 4.681 4.305 1.00 96.69 70 PHE A CA 1
ATOM 560 C C . PHE A 1 70 ? 5.029 4.602 4.424 1.00 96.69 70 PHE A C 1
ATOM 562 O O . PHE A 1 70 ? 4.363 5.633 4.529 1.00 96.69 70 PHE A O 1
ATOM 569 N N . ALA A 1 71 ? 4.465 3.391 4.464 1.00 96.38 71 ALA A N 1
ATOM 570 C CA . ALA A 1 71 ? 3.028 3.209 4.648 1.00 96.38 71 ALA A CA 1
ATOM 571 C C . ALA A 1 71 ? 2.553 3.782 5.996 1.00 96.38 71 ALA A C 1
ATOM 573 O O . ALA A 1 71 ? 1.533 4.471 6.055 1.00 96.38 71 ALA A O 1
ATOM 574 N N . LEU A 1 72 ? 3.325 3.568 7.066 1.00 94.62 72 LEU A N 1
ATOM 575 C CA . LEU A 1 72 ? 3.037 4.126 8.385 1.00 94.62 72 LEU A CA 1
ATOM 576 C C . LEU A 1 72 ? 3.117 5.661 8.390 1.00 94.62 72 LEU A C 1
ATOM 578 O O . LEU A 1 72 ? 2.268 6.310 8.996 1.00 94.62 72 LEU A O 1
ATOM 582 N N . ALA A 1 73 ? 4.085 6.249 7.681 1.00 95.94 73 ALA A N 1
ATOM 583 C CA . ALA A 1 73 ? 4.209 7.698 7.541 1.00 95.94 73 ALA A CA 1
ATOM 584 C C . ALA A 1 73 ? 2.979 8.315 6.855 1.00 95.94 73 ALA A C 1
ATOM 586 O O . ALA A 1 73 ? 2.465 9.329 7.329 1.00 95.94 73 ALA A O 1
ATOM 587 N N . ILE A 1 74 ? 2.457 7.685 5.795 1.00 93.94 74 ILE A N 1
ATOM 588 C CA . ILE A 1 74 ? 1.197 8.108 5.159 1.00 93.94 74 ILE A CA 1
ATOM 589 C C . ILE A 1 74 ? 0.050 8.053 6.169 1.00 93.94 74 ILE A C 1
ATOM 591 O O . ILE A 1 74 ? -0.650 9.046 6.348 1.00 93.94 74 ILE A O 1
ATO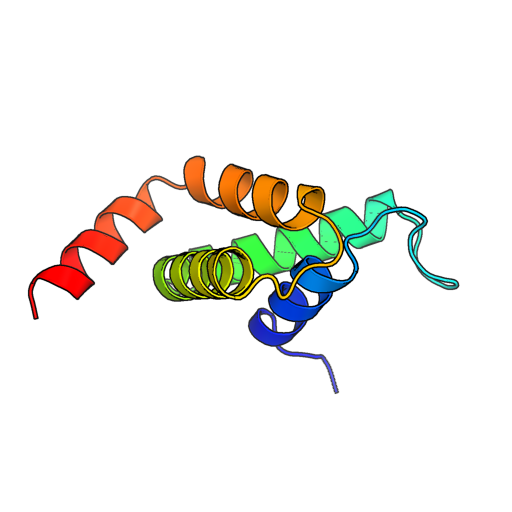M 595 N N . CYS A 1 75 ? -0.098 6.936 6.884 1.00 92.50 75 CYS A N 1
ATOM 596 C CA . CYS A 1 75 ? -1.172 6.792 7.865 1.00 92.50 75 CYS A CA 1
ATOM 597 C C . CYS A 1 75 ? -1.069 7.831 8.995 1.00 92.50 75 CYS A C 1
ATOM 599 O O . CYS A 1 75 ? -2.080 8.355 9.447 1.00 92.50 75 CYS A O 1
ATOM 601 N N . SER A 1 76 ? 0.146 8.177 9.430 1.00 90.12 76 SER A N 1
ATOM 602 C CA . SER A 1 76 ? 0.361 9.143 10.515 1.00 90.12 76 SER A CA 1
ATOM 603 C C . SER A 1 76 ? -0.084 10.571 10.176 1.00 90.12 76 SER A C 1
ATOM 605 O O . SER A 1 76 ? -0.341 11.361 11.081 1.00 90.12 76 SER A O 1
ATOM 607 N N . GLN A 1 77 ? -0.193 10.902 8.886 1.00 87.62 77 GLN A N 1
ATOM 608 C CA . GLN A 1 77 ? -0.652 12.213 8.424 1.00 87.62 77 GLN A CA 1
ATOM 609 C C . GLN A 1 77 ? -2.179 12.313 8.304 1.00 87.62 77 GLN A C 1
ATOM 611 O O . GLN A 1 77 ? -2.703 13.416 8.159 1.00 87.62 77 GLN A O 1
ATOM 616 N N . CYS A 1 78 ? -2.906 11.197 8.397 1.00 81.62 78 CYS A N 1
ATOM 617 C CA . CYS A 1 78 ? -4.363 11.183 8.337 1.00 81.62 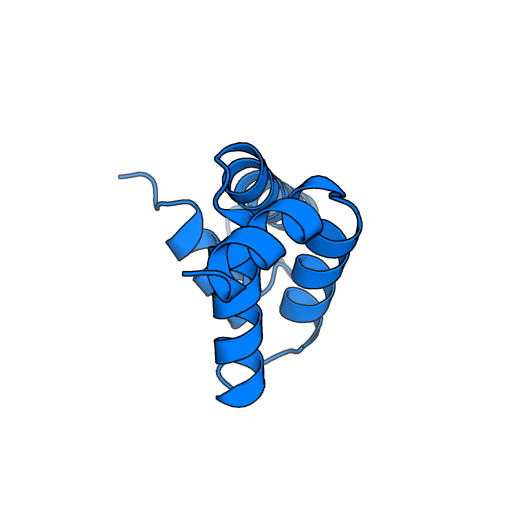78 CYS A CA 1
ATOM 618 C C . CYS A 1 78 ? -4.951 11.189 9.756 1.00 81.62 78 CYS A C 1
ATOM 620 O O . CYS A 1 78 ? -4.971 10.165 10.441 1.00 81.62 78 CYS A O 1
ATOM 622 N N . SER A 1 79 ? -5.472 12.342 10.187 1.00 65.06 79 SER A N 1
ATOM 623 C CA . SER A 1 79 ? -6.120 12.529 11.497 1.00 65.06 79 SER A CA 1
ATOM 624 C C . SER A 1 79 ? -7.274 11.557 11.757 1.00 65.06 79 SER A C 1
ATOM 626 O O . SER A 1 79 ? -7.521 11.175 12.901 1.00 65.06 79 SER A O 1
ATOM 628 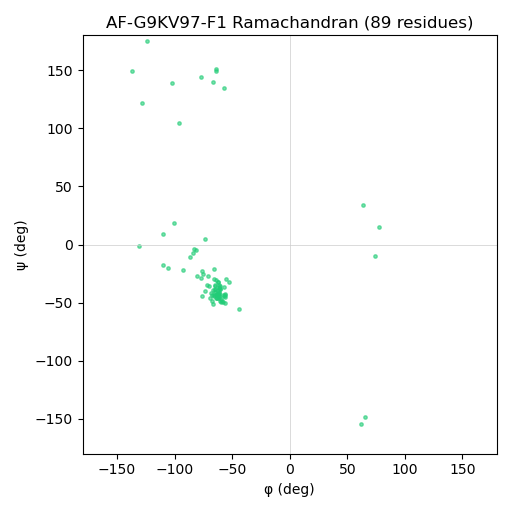N N . ASP A 1 80 ? -7.950 11.120 10.696 1.00 67.25 80 ASP A N 1
ATOM 629 C CA . ASP A 1 80 ? -9.185 10.340 10.784 1.00 67.25 80 ASP A CA 1
ATOM 630 C C . ASP A 1 80 ? -8.936 8.876 11.167 1.00 67.25 80 ASP A C 1
ATOM 632 O O . ASP A 1 80 ? -9.807 8.233 11.753 1.00 67.25 80 ASP A O 1
ATOM 636 N N . ILE A 1 81 ? -7.727 8.358 10.925 1.00 68.00 81 ILE A N 1
ATOM 637 C CA . ILE A 1 81 ? -7.362 6.976 11.274 1.00 68.00 81 ILE A CA 1
ATOM 638 C C . ILE A 1 81 ? -7.332 6.791 12.794 1.00 68.00 81 ILE A C 1
ATOM 640 O O . ILE A 1 81 ? -7.778 5.767 13.307 1.00 68.00 81 ILE A O 1
ATOM 644 N N . CYS A 1 82 ? -6.832 7.791 13.528 1.00 57.25 82 CYS A N 1
ATOM 645 C CA . CYS A 1 82 ? -6.776 7.741 14.989 1.00 57.25 82 CYS A CA 1
ATOM 646 C C . CYS A 1 82 ? -8.191 7.684 15.587 1.00 57.25 82 CYS A C 1
ATOM 648 O O . CYS A 1 82 ? -8.460 6.835 16.435 1.00 57.25 82 CYS A O 1
ATOM 650 N N . SER A 1 83 ? -9.109 8.505 15.062 1.00 57.47 83 SER A N 1
ATOM 651 C CA . SER A 1 83 ? -10.526 8.509 15.443 1.00 57.47 83 SER A CA 1
ATOM 652 C C . SER A 1 83 ? -11.211 7.165 15.149 1.00 57.47 83 SER A C 1
ATOM 654 O O . SER A 1 83 ? -11.900 6.625 16.012 1.00 57.47 83 SER A O 1
ATOM 656 N N . GLN A 1 84 ? -10.963 6.575 13.974 1.00 57.56 84 GLN A N 1
ATOM 657 C CA . GLN A 1 84 ? -11.523 5.272 13.583 1.00 57.56 84 GLN A CA 1
ATOM 658 C C . GLN A 1 84 ? -11.016 4.117 14.462 1.00 57.56 84 GLN A C 1
ATOM 660 O O . GLN A 1 84 ? -11.752 3.171 14.743 1.00 57.56 84 GLN A O 1
ATOM 665 N N . CYS A 1 85 ? -9.761 4.168 14.914 1.00 56.22 85 CYS A N 1
ATOM 666 C CA . CYS A 1 85 ? -9.169 3.061 15.670 1.00 56.22 85 CYS A CA 1
ATOM 667 C C . CYS A 1 85 ? -9.587 3.062 17.142 1.00 56.22 85 CYS A C 1
ATOM 669 O O . CYS A 1 85 ? -9.683 1.988 17.740 1.00 56.22 85 CYS A O 1
ATOM 671 N N . SER A 1 86 ? -9.910 4.226 17.715 1.00 54.00 86 SER A N 1
ATOM 672 C CA . SER A 1 86 ? -10.551 4.304 19.035 1.00 54.00 86 SER A CA 1
ATOM 673 C C . SER A 1 86 ? -11.934 3.638 19.074 1.00 54.00 86 SER A C 1
ATOM 675 O O . SER A 1 86 ? -12.288 3.034 20.090 1.00 54.00 86 SER A O 1
ATOM 677 N N . ASP A 1 87 ? -12.685 3.663 17.969 1.00 48.12 87 ASP A N 1
ATOM 678 C CA . ASP A 1 87 ? -14.016 3.043 17.896 1.00 48.12 87 ASP A CA 1
ATOM 679 C C . ASP A 1 87 ? -13.961 1.504 17.890 1.00 48.12 87 ASP A C 1
ATOM 681 O O . ASP A 1 87 ? -14.882 0.845 18.376 1.00 48.12 87 ASP A O 1
ATOM 685 N N . ILE A 1 88 ? -12.863 0.912 17.407 1.00 52.59 88 ILE A N 1
ATOM 686 C CA . ILE A 1 88 ? -12.667 -0.549 17.364 1.00 52.59 88 ILE A CA 1
ATOM 687 C C . ILE A 1 88 ? -12.301 -1.114 18.744 1.00 52.59 88 ILE A C 1
ATOM 689 O O . ILE A 1 88 ? -12.644 -2.250 19.046 1.00 52.59 88 ILE A O 1
ATOM 693 N N . SER A 1 89 ? -11.648 -0.330 19.609 1.00 47.28 89 SER A N 1
ATOM 694 C CA . SER A 1 89 ? -11.272 -0.780 20.959 1.00 47.28 89 SER A CA 1
ATOM 695 C C . SER A 1 89 ? -12.412 -0.692 21.987 1.00 47.28 89 SER A C 1
ATOM 697 O O . SER A 1 89 ? -12.216 -1.109 23.129 1.00 47.28 89 SER A O 1
ATOM 699 N N . THR A 1 90 ? -13.576 -0.145 21.612 1.00 42.50 90 THR A N 1
ATOM 700 C CA . THR A 1 90 ? -14.718 0.100 22.521 1.00 42.50 90 THR A CA 1
ATOM 701 C C . THR A 1 90 ? -15.922 -0.821 22.243 1.00 42.50 90 THR A C 1
ATOM 703 O O . THR A 1 90 ? -16.995 -0.635 22.817 1.00 42.50 90 THR A O 1
ATOM 706 N N . LYS A 1 91 ? -15.767 -1.835 21.388 1.00 38.44 91 LYS A N 1
ATOM 707 C CA . LY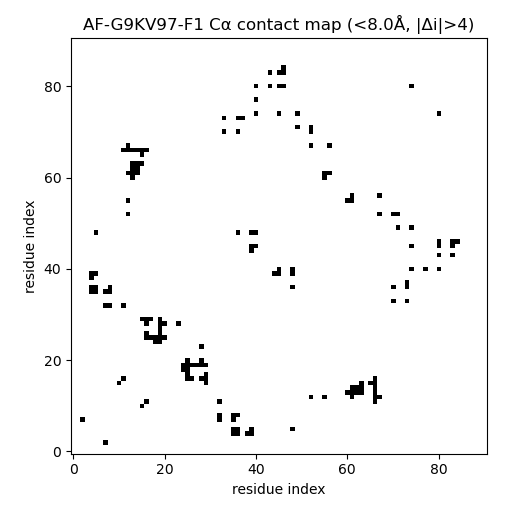S A 1 91 ? -16.755 -2.904 21.165 1.00 38.44 91 LYS A CA 1
ATOM 708 C C . LYS A 1 91 ? -16.150 -4.262 21.484 1.00 38.44 91 LYS A C 1
ATOM 710 O O . LYS A 1 91 ? -16.912 -5.104 22.004 1.00 38.44 91 LYS A O 1
#

Secondary structure (DSSP, 8-state):
-PPPHHHHHHHHHHH-STT--SSS-HHHHHHHHHHHHHHHIIIIIHHHHHHHHHHHHHTT--S-SHHHHHHHHHHHT-HHHHHHHHHHTT-

Foldseek 3Di:
DDDQLVVLLVVCQAPNQPCHDPVGGSVRSNVVNLVSLVVCVVVLNLQVSVVVLVCCVVVVVHPDCVSSVVSVVSSVPDPVSVVSNVVVVVD

Radius of gyration: 13.32 Å; Cα contacts (8 Å, |Δi|>4): 86; chains: 1; bounding box: 31×24×40 Å

Solvent-accessible surface area (backbone atoms only — not comparable to full-atom values): 5188 Å² total; per-residue (Å²): 131,86,78,54,50,68,64,48,49,55,48,32,36,47,65,46,33,77,85,32,52,100,90,38,55,29,71,59,42,41,48,58,52,50,54,32,53,48,50,39,40,76,72,69,40,32,49,58,51,53,51,50,53,49,48,37,60,77,69,60,66,38,86,51,62,64,40,48,54,52,54,48,54,58,53,71,72,41,73,64,39,62,61,55,43,58,59,65,78,73,114

Nearest PDB structures (foldseek):
  1yvr-assembly1_A  TM=9.530E-01  e=4.516E-08  Xenopus laevis
  1yvp-assembly1_A  TM=9.867E-01  e=7.996E-08  Xenopus laevis
  2i91-assembly2_B  TM=9.867E-01  e=1.193E-07  Xenopus laevis
  2i91-assembly1_A  TM=9.867E-01  e=1.193E-07  Xenopus laevis
  1yvp-assembly2_B  TM=9.652E-01  e=1.127E-07  Xenopus laevis